Protein AF-A0A376DA96-F1 (afdb_monomer_lite)

pLDDT: mean 76.51, std 20.41, range [34.34, 95.06]

Organism: Escherichia coli (NCBI:txid562)

Structure (mmCIF, N/CA/C/O backbone):
data_AF-A0A376DA96-F1
#
_entry.id   AF-A0A376DA96-F1
#
loop_
_atom_site.group_PDB
_atom_site.id
_atom_site.type_symbol
_atom_site.label_atom_id
_atom_site.label_alt_id
_atom_site.label_comp_id
_atom_site.label_asym_id
_atom_site.label_entity_id
_atom_site.label_seq_id
_atom_site.pdbx_PDB_ins_code
_atom_site.Cartn_x
_atom_site.Cartn_y
_atom_site.Cartn_z
_atom_site.occupancy
_atom_site.B_iso_or_equiv
_atom_site.auth_seq_id
_atom_site.auth_comp_id
_atom_site.auth_asym_id
_atom_site.auth_atom_id
_atom_site.pdbx_PDB_model_num
ATOM 1 N N . MET A 1 1 ? 25.444 -0.740 4.762 1.00 36.09 1 MET A N 1
ATOM 2 C CA . MET A 1 1 ? 24.029 -0.831 4.338 1.00 36.09 1 MET A CA 1
ATOM 3 C C . MET A 1 1 ? 23.276 -1.715 5.330 1.00 36.09 1 MET A C 1
ATOM 5 O O . MET A 1 1 ? 23.537 -2.903 5.364 1.00 36.09 1 MET A O 1
ATOM 9 N N . LYS A 1 2 ? 22.432 -1.151 6.206 1.00 40.66 2 LYS A N 1
ATOM 10 C CA . LYS A 1 2 ? 21.586 -1.912 7.152 1.00 40.66 2 LYS A CA 1
ATOM 11 C C . LYS A 1 2 ? 20.126 -1.532 6.885 1.00 40.66 2 LYS A C 1
ATOM 13 O O . LYS A 1 2 ? 19.615 -0.616 7.522 1.00 40.66 2 LYS A O 1
ATOM 18 N N . GLY A 1 3 ? 19.519 -2.151 5.870 1.00 47.66 3 GLY A N 1
ATOM 19 C CA . GLY A 1 3 ? 18.162 -1.839 5.398 1.00 47.66 3 GLY A CA 1
ATOM 20 C C . GLY A 1 3 ? 17.056 -2.638 6.093 1.00 47.66 3 GLY A C 1
ATOM 21 O O . GLY A 1 3 ? 15.921 -2.175 6.147 1.00 47.66 3 GLY A O 1
ATOM 22 N N . CYS A 1 4 ? 17.362 -3.792 6.696 1.00 45.84 4 CYS A N 1
ATOM 23 C CA . CYS A 1 4 ? 16.375 -4.538 7.476 1.00 45.84 4 CYS A CA 1
ATOM 24 C C . CYS A 1 4 ? 16.301 -4.034 8.909 1.00 45.84 4 CYS A C 1
ATOM 26 O O . CYS A 1 4 ? 16.887 -4.597 9.828 1.00 45.84 4 CYS A O 1
ATOM 28 N N . ARG A 1 5 ? 15.521 -2.983 9.127 1.00 49.03 5 ARG A N 1
ATOM 29 C CA . ARG A 1 5 ? 14.828 -2.832 10.403 1.00 49.03 5 ARG A CA 1
ATOM 30 C C . ARG A 1 5 ? 13.408 -2.399 10.105 1.00 49.03 5 ARG A C 1
ATOM 32 O O . ARG A 1 5 ? 13.077 -1.235 10.287 1.00 49.03 5 ARG A O 1
ATOM 39 N N . CYS A 1 6 ? 12.574 -3.369 9.720 1.00 52.34 6 CYS A N 1
ATOM 40 C CA . CYS A 1 6 ? 11.163 -3.330 10.092 1.00 52.34 6 CYS A CA 1
ATOM 41 C C . CYS A 1 6 ? 11.121 -3.290 11.629 1.00 52.34 6 CYS A C 1
ATOM 43 O O . CYS A 1 6 ? 11.056 -4.329 12.299 1.00 52.34 6 CYS A O 1
ATOM 45 N N . ARG A 1 7 ? 11.329 -2.108 12.220 1.00 54.09 7 ARG A N 1
ATOM 46 C CA . ARG A 1 7 ? 11.404 -1.942 13.668 1.00 54.09 7 ARG A CA 1
ATOM 47 C C . ARG A 1 7 ? 9.955 -2.006 14.110 1.00 54.09 7 ARG A C 1
ATOM 49 O O . ARG A 1 7 ? 9.211 -1.040 13.967 1.00 54.09 7 ARG A O 1
ATOM 56 N N . ARG A 1 8 ? 9.579 -3.179 14.624 1.00 58.53 8 ARG A N 1
ATOM 57 C CA . ARG A 1 8 ? 8.206 -3.604 14.940 1.00 58.53 8 ARG A CA 1
ATOM 58 C C . ARG A 1 8 ? 7.258 -2.535 15.522 1.00 58.53 8 ARG A C 1
ATOM 60 O O . ARG A 1 8 ? 6.082 -2.621 15.191 1.00 58.53 8 ARG A O 1
ATOM 67 N N . PRO A 1 9 ? 7.672 -1.532 16.327 1.00 65.25 9 PRO A N 1
ATOM 68 C CA . PRO A 1 9 ? 6.760 -0.468 16.760 1.00 65.25 9 PRO A CA 1
ATOM 69 C C . PRO A 1 9 ? 6.365 0.518 15.644 1.00 65.25 9 PRO A C 1
ATOM 71 O O . PRO A 1 9 ? 5.204 0.913 15.539 1.00 65.25 9 PRO A O 1
ATOM 74 N N . TYR A 1 10 ? 7.314 0.934 14.802 1.00 79.81 10 TYR A N 1
ATOM 75 C CA . TYR A 1 10 ? 7.119 2.051 13.870 1.00 79.81 10 TYR A CA 1
ATOM 76 C C . TYR A 1 10 ? 6.395 1.634 12.594 1.00 79.81 10 TYR A C 1
ATOM 78 O O . TYR A 1 10 ? 5.588 2.405 12.078 1.00 79.81 10 TYR A O 1
ATOM 86 N N . ASP A 1 11 ? 6.604 0.398 12.152 1.00 84.81 11 ASP A N 1
ATOM 87 C CA . ASP A 1 11 ? 6.051 -0.135 10.900 1.00 84.81 11 ASP A CA 1
ATOM 88 C C . ASP A 1 11 ? 4.721 -0.878 11.091 1.00 84.81 11 ASP A C 1
ATOM 90 O O . ASP A 1 11 ? 4.093 -1.311 10.132 1.00 84.81 11 ASP A O 1
ATOM 94 N N . ARG A 1 12 ? 4.251 -1.007 12.340 1.00 86.69 12 ARG A N 1
ATOM 95 C CA . ARG A 1 12 ? 2.986 -1.683 12.653 1.00 86.69 12 ARG A CA 1
ATOM 96 C C . ARG A 1 12 ? 1.784 -0.963 12.020 1.00 86.69 12 ARG A C 1
ATOM 98 O O . ARG A 1 12 ? 1.686 0.248 12.207 1.00 86.69 12 ARG A O 1
ATOM 105 N N . PRO A 1 13 ? 0.836 -1.653 11.375 1.00 89.25 13 PRO A N 1
ATOM 106 C CA . PRO A 1 13 ? -0.416 -1.033 10.947 1.00 89.25 13 PRO A CA 1
ATOM 107 C C . PRO A 1 13 ? -1.184 -0.410 12.122 1.00 89.25 13 PRO A C 1
ATOM 109 O O . PRO A 1 13 ? -1.157 -0.942 13.234 1.00 89.25 13 PRO A O 1
ATOM 112 N N . ASP A 1 14 ? -1.876 0.700 11.868 1.00 91.19 14 ASP A N 1
ATOM 113 C CA . ASP A 1 14 ? -2.769 1.356 12.831 1.00 91.19 14 ASP A CA 1
ATOM 114 C C . ASP A 1 14 ? -4.233 1.184 12.382 1.00 91.19 14 ASP A C 1
ATOM 116 O O . ASP A 1 14 ? -4.520 1.355 11.193 1.00 91.19 14 ASP A O 1
ATOM 120 N N . PRO A 1 15 ? -5.184 0.862 13.280 1.00 92.31 15 PRO A N 1
ATOM 121 C CA . PRO A 1 15 ? -6.590 0.699 12.914 1.00 92.31 15 PRO A CA 1
ATOM 122 C C . PRO A 1 15 ? -7.211 1.913 12.210 1.00 92.31 15 PRO A C 1
ATOM 124 O O . PRO A 1 15 ? -8.065 1.717 11.343 1.00 92.31 15 PRO A O 1
ATOM 127 N N . ARG A 1 16 ? -6.777 3.137 12.544 1.00 92.88 16 ARG A N 1
ATOM 128 C CA . ARG A 1 16 ? -7.296 4.403 11.997 1.00 92.88 16 ARG A CA 1
ATOM 129 C C . ARG A 1 16 ? -6.606 4.835 10.703 1.00 92.88 16 ARG A C 1
ATOM 131 O O . ARG A 1 16 ? -7.039 5.809 10.093 1.00 92.88 16 ARG A O 1
ATOM 138 N N . ILE A 1 17 ? -5.551 4.140 10.273 1.00 93.94 17 ILE A N 1
ATOM 139 C CA . ILE A 1 17 ? -4.811 4.463 9.049 1.00 93.94 17 ILE A CA 1
ATOM 140 C C . ILE A 1 17 ? -5.066 3.368 8.011 1.00 93.94 17 ILE A C 1
ATOM 142 O O . ILE A 1 17 ? -4.681 2.208 8.174 1.00 93.94 17 ILE A O 1
ATOM 146 N N . LYS A 1 18 ? -5.735 3.743 6.924 1.00 95.06 18 LYS A N 1
ATOM 147 C CA . LYS A 1 18 ? -6.122 2.861 5.820 1.00 95.06 18 LYS A CA 1
ATOM 148 C C . LYS A 1 18 ? -5.469 3.307 4.518 1.00 95.06 18 LYS A C 1
ATOM 150 O O . LYS A 1 18 ? -4.969 4.425 4.415 1.00 95.06 18 LYS A O 1
ATOM 155 N N . GLN A 1 19 ? -5.488 2.442 3.514 1.00 93.81 19 GLN A N 1
ATOM 156 C CA . GLN A 1 19 ? -5.074 2.760 2.152 1.00 93.81 19 GLN A CA 1
ATOM 157 C C . GLN A 1 19 ? -6.065 2.199 1.131 1.00 93.81 19 GLN A C 1
ATOM 159 O O . GLN A 1 19 ? -6.789 1.246 1.425 1.00 93.81 19 GLN A O 1
ATOM 164 N N . LEU A 1 20 ? -6.075 2.773 -0.073 1.00 93.56 20 LEU A N 1
ATOM 165 C CA . LEU A 1 20 ? -6.784 2.190 -1.212 1.00 93.56 20 LEU A CA 1
ATOM 166 C C . LEU A 1 20 ? -5.973 1.048 -1.829 1.00 93.56 20 LEU A C 1
ATOM 168 O O . LEU A 1 20 ? -4.800 1.207 -2.174 1.00 93.56 20 LEU A O 1
ATOM 172 N N . ALA A 1 21 ? -6.612 -0.103 -2.001 1.00 92.50 21 ALA A N 1
ATOM 173 C CA . ALA A 1 21 ? -5.979 -1.278 -2.567 1.00 92.50 21 ALA A CA 1
ATOM 174 C C . ALA A 1 21 ? -5.737 -1.149 -4.084 1.00 92.50 21 ALA A C 1
ATOM 176 O O . ALA A 1 21 ? -6.628 -0.785 -4.850 1.00 92.50 21 ALA A O 1
ATOM 177 N N . ARG A 1 22 ? -4.532 -1.522 -4.539 1.00 90.44 22 ARG A N 1
ATOM 178 C CA . ARG A 1 22 ? -4.201 -1.723 -5.968 1.00 90.44 22 ARG A CA 1
ATOM 179 C C . ARG A 1 22 ? -3.774 -3.145 -6.345 1.00 90.44 22 ARG A C 1
ATOM 181 O O . ARG A 1 22 ? -3.910 -3.525 -7.506 1.00 90.44 22 ARG A O 1
ATOM 188 N N . ARG A 1 23 ? -3.230 -3.911 -5.394 1.00 90.19 23 ARG A N 1
ATOM 189 C CA . ARG A 1 23 ? -2.752 -5.292 -5.586 1.00 90.19 23 ARG A CA 1
ATOM 190 C C . ARG A 1 23 ? -3.890 -6.323 -5.535 1.00 90.19 23 ARG A C 1
ATOM 192 O O . ARG A 1 23 ? -5.030 -5.985 -5.236 1.00 90.19 23 ARG A O 1
ATOM 199 N N . SER A 1 24 ? -3.548 -7.588 -5.811 1.00 88.19 24 SER A N 1
ATOM 200 C CA . SER A 1 24 ? -4.437 -8.762 -5.687 1.00 88.19 24 SER A CA 1
ATOM 201 C C . SER A 1 24 ? -4.895 -9.047 -4.268 1.00 88.19 24 SER A C 1
ATOM 203 O O . SER A 1 24 ? -5.962 -9.612 -4.062 1.00 88.19 24 SER A O 1
ATOM 205 N N . THR A 1 25 ? -3.990 -8.805 -3.330 1.00 91.88 25 THR A N 1
ATOM 206 C CA . THR A 1 25 ? -4.049 -9.262 -1.953 1.00 91.88 25 THR A CA 1
ATOM 207 C C . THR A 1 25 ? -3.519 -8.150 -1.062 1.00 91.88 25 THR A C 1
ATOM 209 O O . THR A 1 25 ? -2.680 -7.351 -1.488 1.00 91.88 25 THR A O 1
ATOM 212 N N . VAL A 1 26 ? -4.020 -8.092 0.170 1.00 91.06 26 VAL A N 1
ATOM 213 C CA . VAL A 1 26 ? -3.646 -7.072 1.163 1.00 91.06 26 VAL A CA 1
ATOM 214 C C . VAL A 1 26 ? -2.164 -7.170 1.519 1.00 91.06 26 VAL A C 1
ATOM 216 O O . VAL A 1 26 ? -1.465 -6.167 1.588 1.00 91.06 26 VAL A O 1
ATOM 219 N N . THR A 1 27 ? -1.676 -8.392 1.703 1.00 90.00 27 THR A N 1
ATOM 220 C CA . THR A 1 27 ? -0.262 -8.719 1.910 1.00 90.00 27 THR A CA 1
ATOM 221 C C . THR A 1 27 ? 0.149 -9.793 0.897 1.00 90.00 27 THR A C 1
ATOM 223 O O . THR A 1 27 ? -0.729 -10.443 0.310 1.00 90.00 27 THR A O 1
ATOM 226 N N . PRO A 1 28 ? 1.450 -10.024 0.654 1.00 88.06 28 PRO A N 1
ATOM 227 C CA . PRO A 1 28 ? 1.891 -11.170 -0.139 1.00 88.06 28 PRO A CA 1
ATOM 228 C C . PRO A 1 28 ? 1.333 -12.475 0.450 1.00 88.06 28 PRO A C 1
ATOM 230 O O . PRO A 1 28 ? 1.512 -12.739 1.636 1.00 88.06 28 PRO A O 1
ATOM 233 N N . GLY A 1 29 ? 0.589 -13.247 -0.350 1.00 86.31 29 GLY A N 1
ATOM 234 C CA . GLY A 1 29 ? -0.069 -14.489 0.092 1.00 86.31 29 GLY A CA 1
ATOM 235 C C . GLY A 1 29 ? -1.257 -14.314 1.052 1.00 86.31 29 GLY A C 1
ATOM 236 O O . GLY A 1 29 ? -1.762 -15.303 1.573 1.00 86.31 29 GLY A O 1
ATOM 237 N N . GLY A 1 30 ? -1.694 -13.078 1.308 1.00 87.94 30 GLY A N 1
ATOM 238 C CA . GLY A 1 30 ? -2.791 -12.775 2.226 1.00 87.94 30 GLY A CA 1
ATOM 239 C C . GLY A 1 30 ? -4.178 -12.779 1.582 1.00 87.94 30 GLY A C 1
ATOM 240 O O . GLY A 1 30 ? -4.397 -13.281 0.481 1.00 87.94 30 GLY A O 1
ATOM 241 N N . VAL A 1 31 ? -5.125 -12.153 2.283 1.00 92.06 31 VAL A N 1
ATOM 242 C CA . VAL A 1 31 ? -6.524 -12.010 1.852 1.00 92.06 31 VAL A CA 1
ATOM 243 C C . VAL A 1 31 ? -6.608 -11.249 0.528 1.00 92.06 31 VAL A C 1
ATOM 245 O O . VAL A 1 31 ? -5.920 -10.242 0.349 1.00 92.06 31 VAL A O 1
ATOM 248 N N . ALA A 1 32 ? -7.463 -11.714 -0.383 1.00 93.12 32 ALA A N 1
ATOM 249 C CA . ALA A 1 32 ? -7.727 -11.038 -1.648 1.00 93.12 32 ALA A CA 1
ATOM 250 C C . ALA A 1 32 ? -8.382 -9.662 -1.432 1.00 93.12 32 ALA A C 1
ATOM 252 O O . ALA A 1 32 ? -9.255 -9.507 -0.582 1.00 93.12 32 ALA A O 1
ATOM 253 N N . CYS A 1 33 ? -7.983 -8.672 -2.226 1.00 91.75 33 CYS A N 1
ATOM 254 C CA . CYS A 1 33 ? -8.591 -7.343 -2.256 1.00 91.75 33 CYS A CA 1
ATOM 255 C C . CYS A 1 33 ? -8.852 -6.906 -3.699 1.00 91.75 33 CYS A C 1
ATOM 257 O O . CYS A 1 33 ? -8.131 -7.294 -4.624 1.00 91.75 33 CYS A O 1
ATOM 259 N N . LYS A 1 34 ? -9.881 -6.083 -3.898 1.00 92.19 34 LYS A N 1
ATOM 260 C CA . LYS A 1 34 ? -10.209 -5.467 -5.184 1.00 92.19 34 LYS A CA 1
ATOM 261 C C . LYS A 1 34 ? -9.617 -4.066 -5.282 1.00 92.19 34 LYS A C 1
ATOM 263 O O . LYS A 1 34 ? -9.203 -3.454 -4.300 1.00 92.19 34 LYS A O 1
ATOM 268 N N . TYR A 1 35 ? -9.554 -3.559 -6.509 1.00 88.69 35 TYR A N 1
ATOM 269 C CA . TYR A 1 35 ? -9.082 -2.204 -6.764 1.00 88.69 35 TYR A CA 1
ATOM 270 C C . TYR A 1 35 ? -9.982 -1.180 -6.053 1.00 88.69 35 TYR A C 1
ATOM 272 O O . TYR A 1 35 ? -11.198 -1.223 -6.223 1.00 88.69 35 TYR A O 1
ATOM 280 N N . ASN A 1 36 ? -9.376 -0.246 -5.318 1.00 89.88 36 ASN A N 1
ATOM 281 C CA . ASN A 1 36 ? -10.016 0.753 -4.452 1.00 89.88 36 ASN A CA 1
ATOM 282 C C . ASN A 1 36 ? -10.727 0.218 -3.196 1.00 89.88 36 ASN A C 1
ATOM 284 O O . ASN A 1 36 ? -11.416 0.994 -2.533 1.00 89.88 36 ASN A O 1
ATOM 288 N N . ASP 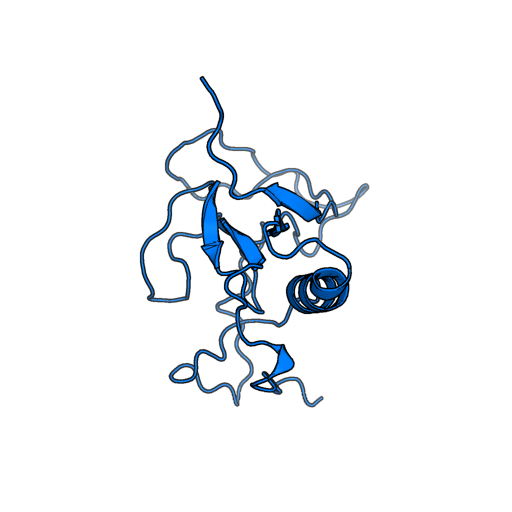A 1 37 ? -10.530 -1.044 -2.810 1.00 92.50 37 ASP A N 1
ATOM 289 C CA . ASP A 1 37 ? -10.979 -1.496 -1.490 1.00 92.50 37 ASP A CA 1
ATOM 290 C C . ASP A 1 37 ? -10.211 -0.763 -0.379 1.00 92.50 37 ASP A C 1
ATOM 292 O O . ASP A 1 37 ? -9.017 -0.473 -0.510 1.00 92.50 37 ASP A O 1
ATOM 296 N N . ILE A 1 38 ? -10.893 -0.481 0.732 1.00 92.94 38 ILE A N 1
ATOM 297 C CA . ILE A 1 38 ? -10.285 0.128 1.917 1.00 92.94 38 ILE A CA 1
ATOM 298 C C . ILE A 1 38 ? -9.614 -0.975 2.734 1.00 92.94 38 ILE A C 1
ATOM 300 O O . ILE A 1 38 ? -10.281 -1.816 3.333 1.00 92.94 38 ILE A O 1
ATOM 304 N N . ILE A 1 39 ? -8.285 -0.950 2.786 1.00 94.19 39 ILE A N 1
ATOM 305 C CA . ILE A 1 39 ? -7.471 -1.962 3.470 1.00 94.19 39 ILE A CA 1
ATOM 306 C C . ILE A 1 39 ? -6.551 -1.308 4.513 1.00 94.19 39 ILE A C 1
ATOM 308 O O . ILE A 1 39 ? -6.334 -0.093 4.471 1.00 94.19 39 ILE A O 1
ATOM 312 N N . PRO A 1 40 ? -5.999 -2.063 5.479 1.00 93.56 40 PRO A N 1
ATOM 313 C CA . PRO A 1 40 ? -5.011 -1.528 6.413 1.00 93.56 40 PRO A CA 1
ATOM 314 C C . PRO A 1 40 ? -3.789 -0.946 5.689 1.00 93.56 40 PRO A C 1
ATOM 316 O O . PRO A 1 40 ? -3.292 -1.531 4.724 1.00 93.56 40 PRO A O 1
ATOM 319 N N . ALA A 1 41 ? -3.297 0.201 6.161 1.00 92.12 41 ALA A N 1
ATOM 320 C CA . ALA A 1 41 ? -2.021 0.738 5.703 1.00 92.12 41 ALA A CA 1
ATOM 321 C C . ALA A 1 41 ? -0.860 0.066 6.447 1.00 92.12 41 ALA A C 1
ATOM 323 O O . ALA A 1 41 ? -0.819 0.050 7.678 1.00 92.12 41 ALA A O 1
ATOM 324 N N . ASP A 1 42 ? 0.087 -0.463 5.687 1.00 90.25 42 ASP A N 1
ATOM 325 C CA . ASP A 1 42 ? 1.312 -1.112 6.141 1.00 90.25 42 ASP A CA 1
ATOM 326 C C . ASP A 1 42 ? 2.552 -0.315 5.697 1.00 90.25 42 ASP A C 1
ATOM 328 O O . ASP A 1 42 ? 2.454 0.771 5.118 1.00 90.25 42 ASP A O 1
ATOM 332 N N . HIS A 1 43 ? 3.745 -0.823 6.014 1.00 89.69 43 HIS A N 1
ATOM 333 C CA . HIS A 1 43 ? 5.005 -0.192 5.616 1.00 89.69 43 HIS A CA 1
ATOM 334 C C . HIS A 1 43 ? 5.266 -0.265 4.105 1.00 89.69 43 HIS A C 1
ATOM 336 O O . HIS A 1 43 ? 6.018 0.566 3.600 1.00 89.69 43 HIS A O 1
ATOM 342 N N . CYS A 1 44 ? 4.644 -1.204 3.384 1.00 91.38 44 CYS A N 1
ATOM 343 C CA . CYS A 1 44 ? 4.789 -1.394 1.940 1.00 91.38 44 CYS A CA 1
ATOM 344 C C . CYS A 1 44 ? 3.442 -1.201 1.219 1.00 91.38 44 CYS A C 1
ATOM 346 O O . CYS A 1 44 ? 2.764 -2.163 0.850 1.00 91.38 44 CYS A O 1
ATOM 348 N N . LEU A 1 45 ? 3.086 0.064 0.988 1.00 92.06 45 LEU A N 1
ATOM 349 C CA . LEU A 1 45 ? 1.796 0.465 0.424 1.00 92.06 45 LEU A CA 1
ATOM 350 C C . LEU A 1 45 ? 1.531 -0.093 -0.981 1.00 92.06 45 LEU A C 1
ATOM 352 O O . LEU A 1 45 ? 2.435 -0.451 -1.734 1.00 92.06 45 LEU A O 1
ATOM 356 N N . HIS A 1 46 ? 0.255 -0.082 -1.361 1.00 93.81 46 HIS A N 1
ATOM 357 C CA . HIS A 1 46 ? -0.253 -0.483 -2.670 1.00 93.81 46 HIS A CA 1
ATOM 358 C C . HIS A 1 46 ? -0.003 0.605 -3.727 1.00 93.81 46 HIS A C 1
ATOM 360 O O . HIS A 1 46 ? -0.935 1.085 -4.368 1.00 93.81 46 HIS A O 1
ATOM 366 N N . ASP A 1 47 ? 1.247 1.025 -3.894 1.00 90.50 47 ASP A N 1
ATOM 367 C CA . ASP A 1 47 ? 1.660 1.974 -4.927 1.00 90.50 47 ASP A CA 1
ATOM 368 C C . ASP A 1 47 ? 1.477 1.393 -6.345 1.00 90.50 47 ASP A C 1
ATOM 370 O O . ASP A 1 47 ? 1.165 0.216 -6.540 1.00 90.50 47 ASP A O 1
ATOM 374 N N . VAL A 1 48 ? 1.621 2.237 -7.374 1.00 89.12 48 VAL A N 1
ATOM 375 C CA . VAL A 1 48 ? 1.531 1.793 -8.778 1.00 89.12 48 VAL A CA 1
ATOM 376 C C . VAL A 1 48 ? 2.622 0.768 -9.094 1.00 89.12 48 VAL A C 1
ATOM 378 O O . VAL A 1 48 ? 2.405 -0.150 -9.887 1.00 89.12 48 VAL A O 1
ATOM 381 N N . GLN A 1 49 ? 3.799 0.927 -8.491 1.00 88.62 49 GLN A N 1
ATOM 382 C CA . GLN A 1 49 ? 4.846 -0.083 -8.508 1.00 88.62 49 GLN A CA 1
ATOM 383 C C . GLN A 1 49 ? 4.740 -0.969 -7.266 1.00 88.62 49 GLN A C 1
ATOM 385 O O . GLN A 1 49 ? 4.846 -0.487 -6.142 1.00 88.62 49 GLN A O 1
ATOM 390 N N . ASP A 1 50 ? 4.570 -2.273 -7.481 1.00 90.06 50 ASP A N 1
ATOM 391 C CA . ASP A 1 50 ? 4.534 -3.248 -6.395 1.00 90.06 50 ASP A CA 1
ATOM 392 C C . ASP A 1 50 ? 5.955 -3.575 -5.921 1.00 90.06 50 ASP A C 1
ATOM 394 O O . ASP A 1 50 ? 6.725 -4.234 -6.622 1.00 90.06 50 ASP A O 1
ATOM 398 N N . MET A 1 51 ? 6.291 -3.102 -4.722 1.00 89.00 51 MET A N 1
ATOM 399 C CA . MET A 1 51 ? 7.597 -3.305 -4.086 1.00 89.00 51 MET A CA 1
ATOM 400 C C . MET A 1 51 ? 7.583 -4.433 -3.048 1.00 89.00 51 MET A C 1
ATOM 402 O O . MET A 1 51 ? 8.552 -4.607 -2.312 1.00 89.00 51 MET A O 1
ATOM 406 N N . SER A 1 52 ? 6.498 -5.204 -2.957 1.00 87.75 52 SER A N 1
ATOM 407 C CA . SER A 1 52 ? 6.299 -6.153 -1.858 1.00 87.75 52 SER A CA 1
ATOM 408 C C . SER A 1 52 ? 7.073 -7.455 -1.960 1.00 87.75 52 SER A C 1
ATOM 410 O O . SER A 1 52 ? 7.307 -8.100 -0.944 1.00 87.75 52 SER A O 1
ATOM 412 N N . ASN A 1 53 ? 7.521 -7.805 -3.163 1.00 88.25 53 ASN A N 1
ATOM 413 C CA . ASN A 1 53 ? 8.378 -8.966 -3.396 1.00 88.25 53 ASN A CA 1
ATOM 414 C C . ASN A 1 53 ? 9.875 -8.615 -3.344 1.00 88.25 53 ASN A C 1
ATOM 416 O O . ASN A 1 53 ? 10.720 -9.488 -3.526 1.00 88.25 53 ASN A O 1
ATOM 420 N N . LEU A 1 54 ? 10.217 -7.345 -3.104 1.00 88.00 54 LEU A N 1
ATOM 421 C CA . LEU A 1 54 ? 11.598 -6.879 -2.997 1.00 88.00 54 LEU A CA 1
ATOM 422 C C . LEU A 1 54 ? 12.021 -6.886 -1.532 1.00 88.00 54 LEU A C 1
ATOM 424 O O . LEU A 1 54 ? 11.986 -5.867 -0.842 1.00 88.00 54 LEU A O 1
ATOM 428 N N . ASN A 1 55 ? 12.366 -8.081 -1.066 1.00 87.00 55 ASN A N 1
ATOM 429 C CA . ASN A 1 55 ? 12.697 -8.350 0.326 1.00 87.00 55 ASN A CA 1
ATOM 430 C C . ASN A 1 55 ? 14.186 -8.116 0.597 1.00 87.00 55 ASN A C 1
ATOM 432 O O . ASN A 1 55 ? 15.043 -8.372 -0.249 1.00 87.00 55 ASN A O 1
ATOM 436 N N . HIS A 1 56 ? 14.505 -7.678 1.811 1.00 84.25 56 HIS A N 1
ATOM 437 C CA . HIS A 1 56 ? 15.886 -7.673 2.284 1.00 84.25 56 HIS A CA 1
ATOM 438 C C . HIS A 1 56 ? 16.368 -9.122 2.525 1.00 84.25 56 HIS A C 1
ATOM 440 O O . HIS A 1 56 ? 15.569 -9.938 2.984 1.00 84.25 56 HIS A O 1
ATOM 446 N N . PRO A 1 57 ? 17.657 -9.451 2.303 1.00 86.69 57 PRO A N 1
ATOM 447 C CA . PRO A 1 57 ? 18.180 -10.814 2.486 1.00 86.69 57 PRO A CA 1
ATOM 448 C C . PRO A 1 57 ? 17.915 -11.426 3.871 1.00 86.69 57 PRO A C 1
ATOM 450 O O . PRO A 1 57 ? 17.663 -12.614 4.002 1.00 86.69 57 PRO A O 1
ATOM 453 N N . GLU A 1 58 ? 17.950 -10.592 4.909 1.00 85.44 58 GLU A N 1
ATOM 454 C CA . GLU A 1 58 ? 17.708 -10.975 6.312 1.00 85.44 58 GLU A CA 1
ATOM 455 C C . GLU A 1 58 ? 16.243 -10.800 6.767 1.00 85.44 58 GLU A C 1
ATOM 457 O O . GLU A 1 58 ? 15.968 -10.706 7.963 1.00 85.44 58 GLU A O 1
ATOM 462 N N . ALA A 1 59 ? 15.296 -10.641 5.842 1.00 82.50 59 ALA A N 1
ATOM 463 C CA . ALA A 1 59 ? 13.901 -10.412 6.196 1.00 82.50 59 ALA A CA 1
ATOM 464 C C . ALA A 1 59 ? 13.189 -11.705 6.620 1.00 82.50 59 ALA A C 1
ATOM 466 O O . ALA A 1 59 ? 13.230 -12.715 5.920 1.00 82.50 59 ALA A O 1
ATOM 467 N N . ASP A 1 60 ? 12.470 -11.655 7.742 1.00 85.69 60 ASP A N 1
ATOM 468 C CA . ASP A 1 60 ? 11.626 -12.759 8.199 1.00 85.69 60 ASP A CA 1
ATOM 469 C C . ASP A 1 60 ? 10.182 -12.574 7.705 1.00 85.69 60 ASP A C 1
ATOM 471 O O . ASP A 1 60 ? 9.378 -11.832 8.288 1.00 85.69 60 ASP A O 1
ATOM 475 N N . LEU A 1 61 ? 9.845 -13.268 6.616 1.00 83.62 61 LEU A N 1
ATOM 476 C CA . LEU A 1 61 ? 8.527 -13.193 5.978 1.00 83.62 61 LEU A CA 1
ATOM 477 C C . LEU A 1 61 ? 7.399 -13.702 6.883 1.00 83.62 61 LEU A C 1
ATOM 479 O O . LEU A 1 61 ? 6.300 -13.147 6.848 1.00 83.62 61 LEU A O 1
ATOM 483 N N . ASN A 1 62 ? 7.674 -14.667 7.768 1.00 83.00 62 ASN A N 1
ATOM 484 C CA . ASN A 1 62 ? 6.683 -15.179 8.725 1.00 83.00 62 ASN A CA 1
ATOM 485 C C . ASN A 1 62 ? 6.261 -14.105 9.736 1.00 83.00 62 ASN A C 1
ATOM 487 O O . ASN A 1 62 ? 5.194 -14.171 10.341 1.00 83.00 62 ASN A O 1
ATOM 491 N N . LYS A 1 63 ? 7.105 -13.085 9.918 1.00 81.75 63 LYS A N 1
ATOM 492 C CA . LYS A 1 63 ? 6.856 -11.932 10.787 1.00 81.75 63 LYS A CA 1
ATOM 493 C C . LYS A 1 63 ? 6.262 -10.736 10.039 1.00 81.75 63 LYS A C 1
ATOM 495 O O . LYS A 1 63 ? 6.174 -9.661 10.634 1.00 81.75 63 LYS A O 1
ATOM 500 N N . GLY A 1 64 ? 5.887 -10.900 8.769 1.00 81.50 64 GLY A N 1
ATOM 501 C CA . GLY A 1 64 ? 5.345 -9.829 7.933 1.00 81.50 64 GLY A CA 1
ATOM 502 C C . GLY A 1 64 ? 6.391 -8.817 7.460 1.00 81.50 64 GLY A C 1
ATOM 503 O O . GLY A 1 64 ? 6.029 -7.708 7.081 1.00 81.50 64 GLY A O 1
ATOM 504 N N . GLN A 1 65 ? 7.683 -9.162 7.486 1.00 86.31 65 GLN A N 1
ATOM 505 C CA . GLN A 1 65 ? 8.762 -8.292 7.006 1.00 86.31 65 GLN A CA 1
ATOM 506 C C . GLN A 1 65 ? 8.942 -8.445 5.491 1.00 86.31 65 GLN A C 1
ATOM 508 O O . GLN A 1 65 ? 9.966 -8.930 5.033 1.00 86.31 65 GLN A O 1
ATOM 513 N N . TYR A 1 66 ? 7.934 -8.089 4.701 1.00 89.19 66 TYR A N 1
ATOM 514 C CA . TYR A 1 66 ? 8.033 -8.148 3.241 1.00 89.19 66 TYR A CA 1
ATOM 515 C C . TYR A 1 66 ? 8.285 -6.770 2.634 1.00 89.19 66 TYR A C 1
ATOM 517 O O . TYR A 1 66 ? 7.885 -5.747 3.188 1.00 89.19 66 TYR A O 1
ATOM 525 N N . GLY A 1 67 ? 8.882 -6.759 1.452 1.00 89.19 67 GLY A N 1
ATOM 526 C CA . GLY A 1 67 ? 9.028 -5.585 0.614 1.00 89.19 67 GLY A CA 1
ATOM 527 C C . GLY A 1 67 ? 9.925 -4.484 1.167 1.00 89.19 67 GLY A C 1
ATOM 528 O O . GLY A 1 67 ? 10.684 -4.643 2.126 1.00 89.19 67 GLY A O 1
ATOM 529 N N . CYS A 1 68 ? 9.810 -3.330 0.517 1.00 88.00 68 CYS A N 1
ATOM 530 C CA . CYS A 1 68 ? 10.479 -2.097 0.909 1.00 88.00 68 CYS A CA 1
ATOM 531 C C . CYS A 1 68 ? 9.630 -1.278 1.896 1.00 88.00 68 CYS A C 1
ATOM 533 O O . CYS A 1 68 ? 8.413 -1.428 1.974 1.00 88.00 68 CYS A O 1
ATOM 535 N N . VAL A 1 69 ? 10.273 -0.368 2.630 1.00 88.25 69 VAL A N 1
ATOM 536 C CA . VAL A 1 69 ? 9.605 0.506 3.608 1.00 88.25 69 VAL A CA 1
ATOM 537 C C . VAL A 1 69 ? 9.367 1.891 3.006 1.00 88.25 69 VAL A C 1
ATOM 539 O O . VAL A 1 69 ? 10.307 2.580 2.611 1.00 88.25 69 VAL A O 1
ATOM 542 N N . GLY A 1 70 ? 8.106 2.318 2.965 1.00 87.31 70 GLY A N 1
ATOM 543 C CA . GLY A 1 70 ? 7.677 3.649 2.550 1.00 87.31 70 GLY A CA 1
ATOM 544 C C . GLY A 1 70 ? 7.347 4.559 3.737 1.00 87.31 70 GLY A C 1
ATOM 545 O O . GLY A 1 70 ? 6.826 4.130 4.761 1.00 87.31 70 GLY A O 1
ATOM 546 N N . HIS A 1 71 ? 7.581 5.862 3.580 1.00 88.81 71 HIS A N 1
ATOM 547 C CA . HIS A 1 71 ? 7.406 6.842 4.661 1.00 88.81 71 HIS A CA 1
ATOM 548 C C . HIS A 1 71 ? 5.954 7.280 4.932 1.00 88.81 71 HIS A C 1
ATOM 550 O O . HIS A 1 71 ? 5.709 8.002 5.898 1.00 88.81 71 HIS A O 1
ATOM 556 N N . ALA A 1 72 ? 4.974 6.908 4.094 1.00 90.12 72 ALA A N 1
ATOM 557 C CA . ALA A 1 72 ? 3.611 7.439 4.244 1.00 90.12 72 ALA A CA 1
ATOM 558 C C . ALA A 1 72 ? 2.958 7.005 5.556 1.00 90.12 72 ALA A C 1
ATOM 560 O O . ALA A 1 72 ? 2.297 7.816 6.198 1.00 90.12 72 ALA A O 1
ATOM 561 N N . LEU A 1 73 ? 3.165 5.746 5.956 1.00 91.06 73 LEU A N 1
ATOM 562 C CA . LEU A 1 73 ? 2.633 5.225 7.210 1.00 91.06 73 LEU A CA 1
ATOM 563 C C . LEU A 1 73 ? 3.190 6.018 8.398 1.00 91.06 73 LEU A C 1
ATOM 565 O O . LEU A 1 73 ? 2.444 6.388 9.300 1.00 91.06 73 LEU A O 1
ATOM 569 N N . HIS A 1 74 ? 4.486 6.340 8.381 1.00 90.50 74 HIS A N 1
ATOM 570 C CA . HIS A 1 74 ? 5.111 7.123 9.449 1.00 90.50 74 HIS A CA 1
ATOM 571 C C . HIS A 1 74 ? 4.603 8.562 9.485 1.00 90.50 74 HIS A C 1
ATOM 573 O O . HIS A 1 74 ? 4.391 9.099 10.570 1.00 90.50 74 HIS A O 1
ATOM 579 N N . VAL A 1 75 ? 4.381 9.182 8.322 1.00 91.56 75 VAL A N 1
ATOM 580 C CA . VAL A 1 75 ? 3.772 10.518 8.235 1.00 91.56 75 VAL A CA 1
ATOM 581 C C . VAL A 1 75 ? 2.344 10.488 8.780 1.00 91.56 75 VAL A C 1
ATOM 583 O O . VAL A 1 75 ? 2.007 11.303 9.633 1.00 91.56 75 VAL A O 1
ATOM 586 N N . ALA A 1 76 ? 1.529 9.513 8.373 1.00 91.56 76 ALA A N 1
ATOM 587 C CA . ALA A 1 76 ? 0.157 9.369 8.849 1.00 91.56 76 ALA A CA 1
ATOM 588 C C . ALA A 1 76 ? 0.092 9.150 10.369 1.00 91.56 76 ALA A C 1
ATOM 590 O O . ALA A 1 76 ? -0.677 9.813 11.058 1.00 91.56 76 ALA A O 1
ATOM 591 N N . LYS A 1 77 ? 0.967 8.305 10.926 1.00 91.31 77 LYS A N 1
ATOM 592 C CA . LYS A 1 77 ? 1.071 8.110 12.381 1.00 91.31 77 LYS A CA 1
ATOM 593 C C . LYS A 1 77 ? 1.441 9.382 13.135 1.00 91.31 77 LYS A C 1
ATOM 595 O O . LYS A 1 77 ? 0.935 9.599 14.227 1.00 91.31 77 LYS A O 1
ATOM 600 N N . LYS A 1 78 ? 2.318 10.216 12.568 1.00 92.19 78 LYS A N 1
ATOM 601 C CA . LYS A 1 78 ? 2.686 11.511 13.161 1.00 92.19 78 LYS A CA 1
ATOM 602 C C . LYS A 1 78 ? 1.558 12.538 13.084 1.00 92.19 78 LYS A C 1
ATOM 604 O O . LYS A 1 78 ? 1.493 13.404 13.944 1.00 92.19 78 LYS A O 1
ATOM 609 N N . LEU A 1 79 ? 0.689 12.444 12.078 1.00 91.94 79 LEU A N 1
ATOM 610 C CA . LEU A 1 79 ? -0.474 13.320 11.921 1.00 91.94 79 LEU A CA 1
ATOM 611 C C . LEU A 1 79 ? -1.657 12.902 12.805 1.00 91.94 79 LEU A C 1
ATOM 613 O O . LEU A 1 79 ? -2.444 13.752 13.208 1.00 91.94 79 LEU A O 1
ATOM 617 N N . LEU A 1 80 ? -1.767 11.614 13.141 1.00 90.38 80 LEU A N 1
ATOM 618 C CA . LEU A 1 80 ? -2.899 11.051 13.882 1.00 90.38 80 LEU A CA 1
ATOM 619 C C . LEU A 1 80 ? -3.227 11.755 15.221 1.00 90.38 80 LEU A C 1
ATOM 621 O O . LEU A 1 80 ? -4.415 11.928 15.494 1.00 90.38 80 LEU A O 1
ATOM 625 N N . PRO A 1 81 ? -2.250 12.203 16.043 1.00 91.88 81 PRO A N 1
ATOM 626 C CA . PRO A 1 81 ? -2.525 12.937 17.284 1.00 91.88 81 PRO A CA 1
ATOM 627 C C . PRO A 1 81 ? -3.173 14.311 17.077 1.00 91.88 81 PRO A C 1
ATOM 629 O O . PRO A 1 81 ? -3.777 14.838 18.004 1.00 91.88 81 PRO A O 1
ATOM 632 N N . PHE A 1 82 ? -3.057 14.892 15.880 1.00 92.75 82 PHE A N 1
ATOM 633 C CA . PHE A 1 82 ? -3.633 16.199 15.546 1.00 92.75 82 PHE A CA 1
ATOM 634 C C . PHE A 1 82 ? -5.056 16.096 14.978 1.00 92.75 82 PHE A C 1
ATOM 636 O O . PHE A 1 82 ? -5.660 17.110 14.638 1.00 92.75 82 PHE A O 1
ATOM 643 N N . MET A 1 83 ? -5.592 14.881 14.848 1.00 89.50 83 MET A N 1
ATOM 644 C CA . MET A 1 83 ? -6.918 14.619 14.300 1.00 89.50 83 MET A CA 1
ATOM 645 C C . MET A 1 83 ? -7.902 14.182 15.388 1.00 89.50 83 MET A C 1
ATOM 647 O O . MET A 1 83 ? -7.509 13.478 16.323 1.00 89.50 83 MET A O 1
ATOM 651 N N . PRO A 1 84 ? -9.199 14.506 15.245 1.00 91.50 84 PRO A N 1
ATOM 652 C CA . PRO A 1 84 ? -10.208 14.082 16.207 1.00 91.50 84 PRO A CA 1
ATOM 653 C C . PRO A 1 84 ? -10.306 12.551 16.247 1.00 91.50 84 PRO A C 1
ATOM 655 O O . PRO A 1 84 ? -10.049 11.870 15.250 1.00 91.50 84 PRO A O 1
ATOM 658 N N . ALA A 1 85 ? -10.659 11.992 17.408 1.00 89.25 85 ALA A N 1
ATOM 659 C CA . ALA A 1 85 ? -10.614 10.547 17.657 1.00 89.25 85 ALA A CA 1
ATOM 660 C C . ALA A 1 85 ? -11.518 9.719 16.718 1.00 89.25 85 ALA A C 1
ATOM 662 O O . ALA A 1 85 ? -11.214 8.557 16.454 1.00 89.25 85 ALA A O 1
ATOM 663 N N . ASN A 1 86 ? -12.584 10.323 16.183 1.00 89.56 86 ASN A N 1
ATOM 664 C CA . ASN A 1 86 ? -13.531 9.718 15.239 1.00 89.56 86 ASN A CA 1
ATOM 665 C C . ASN A 1 86 ? -13.081 9.774 13.764 1.00 89.56 86 ASN A C 1
ATOM 667 O O . ASN A 1 86 ? -13.748 9.201 12.903 1.00 89.56 86 ASN A O 1
ATOM 671 N N . ALA A 1 87 ? -11.967 10.443 13.458 1.00 89.38 87 ALA A N 1
ATOM 672 C CA . ALA A 1 87 ? -11.426 10.514 12.106 1.00 89.38 87 ALA A CA 1
ATOM 673 C C . ALA A 1 87 ? -10.253 9.545 11.910 1.00 89.38 87 ALA A C 1
ATOM 675 O O . ALA A 1 87 ? -9.450 9.297 12.816 1.00 89.38 87 ALA A O 1
ATOM 676 N N . GLY A 1 88 ? -10.135 9.020 10.696 1.00 91.81 88 GLY A N 1
ATOM 677 C CA . GLY A 1 88 ? -9.015 8.215 10.228 1.00 91.81 88 GLY A CA 1
ATOM 678 C C . GLY A 1 88 ? -8.313 8.853 9.033 1.00 91.81 88 GLY A C 1
ATOM 679 O O . GLY A 1 88 ? -8.804 9.803 8.418 1.00 91.81 88 GLY A O 1
ATOM 680 N N . ILE A 1 89 ? -7.146 8.315 8.698 1.00 93.50 89 ILE A N 1
ATOM 681 C CA . ILE A 1 89 ? -6.356 8.742 7.546 1.00 93.50 89 ILE A CA 1
ATOM 682 C C . ILE A 1 89 ? -6.496 7.694 6.448 1.00 93.50 89 ILE A C 1
ATOM 684 O O . ILE A 1 89 ? -6.169 6.528 6.665 1.00 93.50 89 ILE A O 1
ATOM 688 N N . LEU A 1 90 ? -6.936 8.114 5.264 1.00 94.12 90 LEU A N 1
ATOM 689 C CA . LEU A 1 90 ? -6.962 7.294 4.062 1.00 94.12 90 LEU A CA 1
ATOM 690 C C . LEU A 1 90 ? -5.828 7.716 3.126 1.00 94.12 90 LEU A C 1
ATOM 692 O O . LEU A 1 90 ? -5.826 8.805 2.549 1.00 94.12 90 LEU A O 1
ATOM 696 N N . LEU A 1 91 ? -4.854 6.828 2.967 1.00 92.69 91 LEU A N 1
ATOM 697 C CA . LEU A 1 91 ? -3.741 6.995 2.048 1.00 92.69 91 LEU A CA 1
ATOM 698 C C . LEU A 1 91 ? -4.152 6.561 0.640 1.00 92.69 91 LEU A C 1
ATOM 700 O O . LEU A 1 91 ? -4.687 5.469 0.437 1.00 92.69 91 LEU A O 1
ATOM 704 N N . VAL A 1 92 ? -3.847 7.399 -0.348 1.00 93.44 92 VAL A N 1
ATOM 705 C CA . VAL A 1 92 ? -4.019 7.072 -1.766 1.00 93.44 92 VAL A CA 1
ATOM 706 C C . VAL A 1 92 ? -2.636 6.830 -2.380 1.00 93.44 92 VAL A C 1
ATOM 708 O O . VAL A 1 92 ? -1.989 7.780 -2.829 1.00 93.44 92 VAL A O 1
ATOM 711 N N . PRO A 1 93 ? -2.131 5.583 -2.351 1.00 90.38 93 PRO A N 1
ATOM 712 C CA . PRO A 1 93 ? -0.831 5.258 -2.916 1.00 90.38 93 PRO A CA 1
ATOM 713 C C . PRO A 1 93 ? -0.904 5.286 -4.449 1.00 90.38 93 PRO A C 1
ATOM 715 O O . PRO A 1 93 ? -1.757 4.651 -5.071 1.00 90.38 93 PRO A O 1
ATOM 718 N N . CYS A 1 94 ? -0.030 6.076 -5.064 1.00 89.62 94 CYS A N 1
ATOM 719 C CA . CYS A 1 94 ? 0.037 6.313 -6.512 1.00 89.62 94 CYS A CA 1
ATOM 720 C C . CYS A 1 94 ? 1.488 6.363 -7.017 1.00 89.62 94 CYS A C 1
ATOM 722 O O . CYS A 1 94 ? 1.728 6.702 -8.174 1.00 89.62 94 CYS A O 1
ATOM 724 N N . GLY A 1 95 ? 2.458 6.061 -6.150 1.00 86.00 95 GLY A N 1
ATOM 725 C CA . GLY A 1 95 ? 3.875 6.165 -6.448 1.00 86.00 95 GLY A CA 1
ATOM 726 C C . GLY A 1 95 ? 4.308 5.163 -7.510 1.00 86.00 95 GLY A C 1
ATOM 727 O O . GLY A 1 95 ? 3.905 4.001 -7.506 1.00 86.00 95 GLY A O 1
ATOM 728 N N . ARG A 1 96 ? 5.162 5.610 -8.424 1.00 87.50 96 ARG A N 1
ATOM 729 C CA . ARG A 1 96 ? 5.874 4.751 -9.366 1.00 87.50 96 ARG A CA 1
ATOM 730 C C . ARG A 1 96 ? 7.328 5.197 -9.372 1.00 87.50 96 A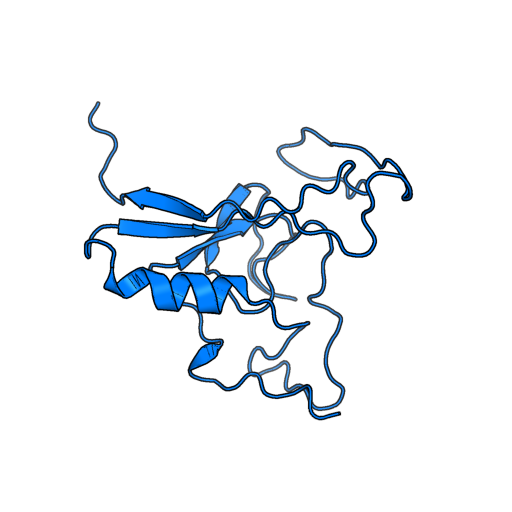RG A C 1
ATOM 732 O O . ARG A 1 96 ? 7.595 6.371 -9.602 1.00 87.50 96 ARG A O 1
ATOM 739 N N . GLY A 1 97 ? 8.248 4.288 -9.068 1.00 84.38 97 GLY A N 1
ATOM 740 C CA . GLY A 1 97 ? 9.671 4.547 -9.246 1.00 84.38 97 GLY A CA 1
ATOM 741 C C . GLY A 1 97 ? 9.992 4.726 -10.726 1.00 84.38 97 GLY A C 1
ATOM 742 O O . GLY A 1 97 ? 9.289 4.189 -11.584 1.00 84.38 97 GLY A O 1
ATOM 743 N N . ASP A 1 98 ? 11.040 5.500 -11.005 1.00 85.19 98 ASP A N 1
ATOM 744 C CA . ASP A 1 98 ? 11.497 5.788 -12.370 1.00 85.19 98 ASP A CA 1
ATOM 745 C C . ASP A 1 98 ? 10.432 6.472 -13.259 1.00 85.19 98 ASP A C 1
ATOM 747 O O . ASP A 1 98 ? 10.364 6.282 -14.471 1.00 85.19 98 ASP A O 1
ATOM 751 N N . SER A 1 99 ? 9.543 7.266 -12.648 1.00 82.38 99 SER A N 1
ATOM 752 C CA . SER A 1 99 ? 8.654 8.173 -13.377 1.00 82.38 99 SER A CA 1
ATOM 753 C C . SER A 1 99 ? 9.284 9.561 -13.486 1.00 82.38 99 SER A C 1
ATOM 755 O O . SER A 1 99 ? 9.625 10.148 -12.457 1.00 82.38 99 SER A O 1
ATOM 757 N N . GLY A 1 100 ? 9.373 10.112 -14.696 1.00 81.12 100 GLY A N 1
ATOM 758 C CA . GLY A 1 100 ? 9.830 11.477 -14.954 1.00 81.12 100 GLY A CA 1
ATOM 759 C C . GLY A 1 100 ? 8.834 12.271 -15.800 1.00 81.12 100 GLY A C 1
ATOM 760 O O . GLY A 1 100 ? 7.956 11.706 -16.448 1.00 81.12 100 GLY A O 1
ATOM 761 N N . PHE A 1 101 ? 8.964 13.601 -15.788 1.00 85.00 101 PHE A N 1
ATOM 762 C CA . PHE A 1 101 ? 8.147 14.481 -16.637 1.00 85.00 101 PHE A CA 1
ATOM 763 C C . PHE A 1 101 ? 8.617 14.487 -18.096 1.00 85.00 101 PHE A C 1
ATOM 765 O O . PHE A 1 101 ? 7.799 14.567 -19.004 1.00 85.00 101 PHE A O 1
ATOM 772 N N . THR A 1 102 ? 9.930 14.406 -18.314 1.00 89.19 102 THR A N 1
ATOM 773 C CA . THR A 1 102 ? 10.569 14.461 -19.639 1.00 89.19 102 THR A CA 1
ATOM 774 C C . THR A 1 102 ? 11.071 13.099 -20.121 1.00 89.19 102 THR A C 1
ATOM 776 O O . THR A 1 102 ? 11.577 12.992 -21.234 1.00 89.19 102 THR A O 1
ATOM 779 N N . ALA A 1 103 ? 10.951 12.060 -19.291 1.00 83.06 103 ALA A N 1
ATOM 780 C CA . ALA A 1 103 ? 11.430 10.714 -19.574 1.00 83.06 103 ALA A CA 1
ATOM 781 C C . ALA A 1 103 ? 10.561 9.663 -18.865 1.00 83.06 103 ALA A C 1
ATOM 783 O O . ALA A 1 103 ? 10.078 9.890 -17.754 1.00 83.06 103 ALA A O 1
ATOM 784 N N . GLY A 1 104 ? 10.399 8.504 -19.506 1.00 80.75 104 GLY A N 1
ATOM 785 C CA . GLY A 1 104 ? 9.618 7.374 -19.000 1.00 80.75 104 GLY A CA 1
ATOM 786 C C . GLY A 1 104 ? 8.586 6.876 -20.013 1.00 80.75 104 GLY A C 1
ATOM 787 O O . GLY A 1 104 ? 8.103 7.626 -20.858 1.00 80.75 104 GLY A O 1
ATOM 788 N N . ALA A 1 105 ? 8.250 5.588 -19.943 1.00 81.75 105 ALA A N 1
ATOM 789 C CA . ALA A 1 105 ? 7.214 5.012 -20.797 1.00 81.75 105 ALA A CA 1
ATOM 790 C C . ALA A 1 105 ? 5.828 5.507 -20.365 1.00 81.75 105 ALA A C 1
ATOM 792 O O . ALA A 1 105 ? 5.526 5.475 -19.170 1.00 81.75 105 ALA A O 1
ATOM 793 N N . GLU A 1 106 ? 4.984 5.886 -21.334 1.00 78.50 106 GLU A N 1
ATOM 794 C CA . GLU A 1 106 ? 3.649 6.414 -21.049 1.00 78.50 106 GLU A CA 1
ATOM 795 C C . GLU A 1 106 ? 2.858 5.422 -20.206 1.00 78.50 106 GLU A C 1
ATOM 797 O O . GLU A 1 106 ? 2.533 5.787 -19.093 1.00 78.50 106 GLU A O 1
ATOM 802 N N . GLY A 1 107 ? 2.650 4.174 -20.648 1.00 80.31 107 GLY A N 1
ATOM 803 C CA . GLY A 1 107 ? 1.827 3.158 -19.963 1.00 80.31 107 GLY A CA 1
ATOM 804 C C . GLY A 1 107 ? 0.361 3.163 -20.437 1.00 80.31 107 GLY A C 1
ATOM 805 O O . GLY A 1 107 ? 0.052 3.738 -21.473 1.00 80.31 107 GLY A O 1
ATOM 806 N N . ARG A 1 108 ? -0.570 2.549 -19.689 1.00 77.94 108 ARG A N 1
ATOM 807 C CA . ARG A 1 108 ? -2.024 2.603 -19.949 1.00 77.94 108 ARG A CA 1
ATOM 808 C C . ARG A 1 108 ? -2.862 2.595 -18.670 1.00 77.94 108 ARG A C 1
ATOM 810 O O . ARG A 1 108 ? -2.655 1.766 -17.788 1.00 77.94 108 ARG A O 1
ATOM 817 N N . LEU A 1 109 ? -3.878 3.454 -18.608 1.00 77.38 109 LEU A N 1
ATOM 818 C CA . LEU A 1 109 ? -4.882 3.479 -17.549 1.00 77.38 109 LEU A CA 1
ATOM 819 C C . LEU A 1 109 ? -6.012 2.524 -17.913 1.00 77.38 109 LEU A C 1
ATOM 821 O O . LEU A 1 109 ? -6.673 2.668 -18.938 1.00 77.38 109 LEU A O 1
ATOM 825 N N . THR A 1 110 ? -6.262 1.550 -17.049 1.00 75.56 110 THR A N 1
ATOM 826 C CA . THR A 1 110 ? -7.392 0.637 -17.204 1.00 75.56 110 THR A CA 1
ATOM 827 C C . THR A 1 110 ? -8.497 1.030 -16.239 1.00 75.56 110 THR A C 1
ATOM 829 O O . THR A 1 110 ? -8.377 0.817 -15.033 1.00 75.56 110 THR A O 1
ATOM 832 N N . LYS A 1 111 ? -9.607 1.555 -16.768 1.00 57.34 111 LYS A N 1
ATOM 833 C CA . LYS A 1 111 ? -10.878 1.581 -16.037 1.00 57.34 111 LYS A CA 1
ATOM 834 C C . LYS A 1 111 ? -11.392 0.148 -15.971 1.00 57.34 111 LYS A C 1
ATOM 836 O O . LYS A 1 111 ? -12.002 -0.341 -16.914 1.00 57.34 111 LYS A O 1
ATOM 841 N N . ARG A 1 112 ? -11.101 -0.561 -14.889 1.00 55.12 112 ARG A N 1
ATOM 842 C CA . ARG A 1 112 ? -11.674 -1.885 -14.660 1.00 55.12 112 ARG A CA 1
ATOM 843 C C . ARG A 1 112 ? -11.927 -2.046 -13.169 1.00 55.12 112 ARG A C 1
ATOM 845 O O . ARG A 1 112 ? -11.033 -1.797 -12.368 1.00 55.12 112 ARG A O 1
ATOM 852 N N . ARG A 1 113 ? -13.149 -2.459 -12.814 1.00 47.59 113 ARG A N 1
ATOM 853 C CA . ARG A 1 113 ? -13.467 -2.943 -11.460 1.00 47.59 113 ARG A CA 1
ATOM 854 C C . ARG A 1 113 ? -12.737 -4.258 -11.134 1.00 47.59 113 ARG A C 1
ATOM 856 O O . ARG A 1 113 ? -12.643 -4.592 -9.968 1.00 47.59 113 ARG A O 1
ATOM 863 N N . GLU A 1 114 ? -12.149 -4.938 -12.124 1.00 45.41 114 GLU A N 1
ATOM 864 C CA . GLU A 1 114 ? -11.309 -6.141 -11.987 1.00 45.41 114 GLU A CA 1
ATOM 865 C C . GLU A 1 114 ? -10.310 -6.221 -13.159 1.00 45.41 114 GLU A C 1
ATOM 867 O O . GLU A 1 114 ? -10.696 -5.924 -14.276 1.00 45.41 114 GLU A O 1
ATOM 872 N N . ARG A 1 115 ? -9.050 -6.603 -12.903 1.00 36.62 115 ARG A N 1
ATOM 873 C CA . ARG A 1 115 ? -7.826 -6.670 -13.760 1.00 36.62 115 ARG A CA 1
ATOM 874 C C . ARG A 1 115 ? -7.957 -6.885 -15.296 1.00 36.62 115 ARG A C 1
ATOM 876 O O . ARG A 1 115 ? -8.903 -7.518 -15.750 1.00 36.62 115 ARG A O 1
ATOM 883 N N . PRO A 1 116 ? -6.990 -6.395 -16.111 1.00 38.09 116 PRO A N 1
ATOM 884 C CA . PRO A 1 116 ? -5.650 -6.996 -16.195 1.00 38.09 116 PRO A CA 1
ATOM 885 C C . PRO A 1 116 ? -4.526 -5.996 -15.908 1.00 38.09 116 PRO A C 1
ATOM 887 O O . PRO A 1 116 ? -4.690 -4.788 -16.051 1.00 38.09 116 PRO A O 1
ATOM 890 N N . GLN A 1 117 ? -3.384 -6.520 -15.473 1.00 43.88 117 GLN A N 1
ATOM 891 C CA . GLN A 1 117 ? -2.179 -5.778 -15.112 1.00 43.88 117 GLN A CA 1
ATOM 892 C C . GLN A 1 117 ? -1.584 -5.079 -16.346 1.00 43.88 117 GLN A C 1
ATOM 894 O O . GLN A 1 117 ? -0.665 -5.578 -16.984 1.00 43.88 117 GLN A O 1
ATOM 899 N N . ALA A 1 118 ? -2.139 -3.926 -16.713 1.00 35.50 118 ALA A N 1
ATOM 900 C CA . ALA A 1 118 ? -1.535 -3.007 -17.663 1.00 35.50 118 ALA A CA 1
ATOM 901 C C . ALA A 1 118 ? -0.690 -2.001 -16.877 1.00 35.50 118 ALA A C 1
ATOM 903 O O . ALA A 1 118 ? -1.157 -1.439 -15.889 1.00 35.50 118 ALA A O 1
ATOM 904 N N . ARG A 1 119 ? 0.563 -1.819 -17.309 1.00 40.97 119 ARG A N 1
ATOM 905 C CA . ARG A 1 119 ? 1.540 -0.875 -16.749 1.00 40.97 119 ARG A CA 1
ATOM 906 C C . ARG A 1 119 ? 0.888 0.510 -16.649 1.00 40.97 119 ARG A C 1
ATOM 908 O O . ARG A 1 119 ? 0.659 1.094 -17.705 1.00 40.97 119 ARG A O 1
ATOM 915 N N . PRO A 1 120 ? 0.540 1.023 -15.456 1.00 39.62 120 PRO A N 1
ATOM 916 C CA . PRO A 1 120 ? -0.262 2.236 -15.370 1.00 39.62 120 PRO A CA 1
ATOM 917 C C . PRO A 1 120 ? 0.513 3.434 -15.901 1.00 39.62 120 PRO A C 1
ATOM 919 O O . PRO A 1 120 ? 1.676 3.617 -15.536 1.00 39.62 120 PRO A O 1
ATOM 922 N N . CYS A 1 121 ? -0.140 4.220 -16.760 1.00 37.12 121 CYS A N 1
ATOM 923 C CA . CYS A 1 121 ? 0.398 5.483 -17.229 1.00 37.12 121 CYS A CA 1
ATOM 924 C C . CYS A 1 121 ? 0.249 6.615 -16.230 1.00 37.12 121 CYS A C 1
ATOM 926 O O . CYS A 1 121 ? -0.770 6.718 -15.547 1.00 37.12 121 CYS A O 1
ATOM 928 N N . GLY A 1 122 ? 1.259 7.485 -16.226 1.00 36.44 122 GLY A N 1
ATOM 929 C CA . GLY A 1 122 ? 1.240 8.785 -15.567 1.00 36.44 122 GLY A CA 1
ATOM 930 C C . GLY A 1 122 ? 1.592 8.723 -14.088 1.00 36.44 122 GLY A C 1
ATOM 931 O O . GLY A 1 122 ? 0.716 8.684 -13.225 1.00 36.44 122 GLY A O 1
ATOM 932 N N . GLY A 1 123 ? 2.892 8.781 -13.795 1.00 35.78 123 GLY A N 1
ATOM 933 C CA . GLY A 1 123 ? 3.376 9.112 -12.463 1.00 35.78 123 GLY A CA 1
ATOM 934 C C . GLY A 1 123 ? 2.864 10.492 -12.059 1.00 35.78 123 GLY A C 1
ATOM 935 O O . GLY A 1 123 ? 3.236 11.506 -12.642 1.00 35.78 123 GLY A O 1
ATOM 936 N N . ARG A 1 124 ? 2.014 10.537 -11.037 1.00 34.34 124 ARG A N 1
ATOM 937 C CA . ARG A 1 124 ? 1.930 11.703 -10.166 1.00 34.34 124 ARG A CA 1
ATOM 938 C C . ARG A 1 124 ? 2.394 11.269 -8.791 1.00 34.34 124 ARG A C 1
ATOM 940 O O . ARG A 1 124 ? 1.798 10.393 -8.169 1.00 34.34 124 ARG A O 1
ATOM 947 N N . ILE A 1 125 ? 3.433 11.946 -8.319 1.00 38.06 125 ILE A N 1
ATOM 948 C CA . ILE A 1 125 ? 3.923 12.006 -6.936 1.00 38.06 125 ILE A CA 1
ATOM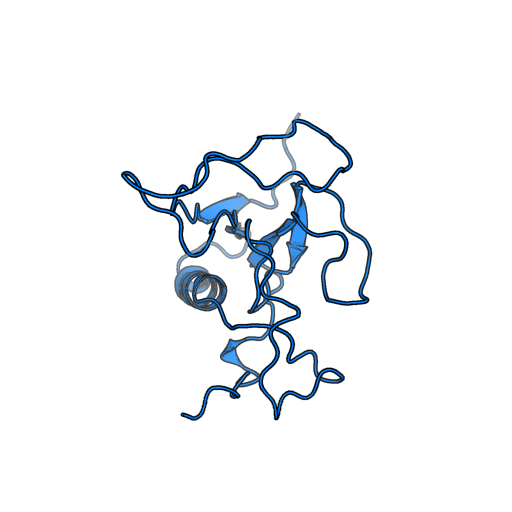 949 C C . ILE A 1 125 ? 2.866 12.640 -6.005 1.00 38.06 125 ILE A C 1
ATOM 951 O O . ILE A 1 125 ? 3.181 13.413 -5.115 1.00 38.06 125 ILE A O 1
ATOM 955 N N . ASN A 1 126 ? 1.582 12.323 -6.175 1.00 36.38 126 ASN A N 1
ATOM 956 C CA . ASN A 1 126 ? 0.527 12.815 -5.304 1.00 36.38 126 ASN A CA 1
ATOM 957 C C . ASN A 1 126 ? 0.158 11.700 -4.345 1.00 36.38 126 ASN A C 1
ATOM 959 O O . ASN A 1 126 ? -0.731 10.885 -4.586 1.00 36.38 126 ASN A O 1
ATOM 963 N N . ARG A 1 127 ? 0.889 11.677 -3.235 1.00 47.41 127 ARG A N 1
ATOM 964 C CA . ARG A 1 127 ? 0.494 10.955 -2.036 1.00 47.41 127 ARG A CA 1
ATOM 965 C C . ARG A 1 127 ? -0.638 11.756 -1.396 1.00 47.41 127 ARG A C 1
ATOM 967 O O . ARG A 1 127 ? -0.398 12.590 -0.530 1.00 47.41 127 ARG A O 1
ATOM 974 N N . CYS A 1 128 ? -1.859 11.588 -1.896 1.00 44.69 128 CYS A N 1
ATOM 975 C CA . CYS A 1 128 ? -3.010 12.258 -1.304 1.00 44.69 128 CYS A CA 1
ATOM 976 C C . CYS A 1 128 ? -3.315 11.595 0.042 1.00 44.69 128 CYS A C 1
ATOM 978 O O . CYS A 1 128 ? -3.600 10.397 0.114 1.00 44.69 128 CYS A O 1
ATOM 980 N N . ILE A 1 129 ? -3.204 12.388 1.105 1.00 56.00 129 ILE A N 1
ATOM 981 C CA . ILE A 1 129 ? -3.713 12.059 2.431 1.00 56.00 129 ILE A CA 1
ATOM 982 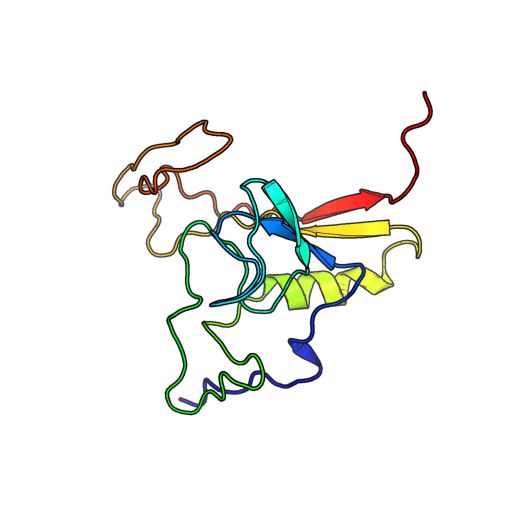C C . ILE A 1 129 ? -5.138 12.598 2.452 1.00 56.00 129 ILE A C 1
ATOM 984 O O . ILE A 1 129 ? -5.338 13.807 2.522 1.00 56.00 129 ILE A O 1
ATOM 988 N N . MET A 1 130 ? -6.120 11.711 2.327 1.00 51.66 130 MET A N 1
ATOM 989 C CA . MET A 1 130 ? -7.521 12.077 2.497 1.00 51.66 130 MET A CA 1
ATOM 990 C C . MET A 1 130 ? -7.889 11.827 3.957 1.00 51.66 130 MET A C 1
ATOM 992 O O . MET A 1 130 ? -7.592 10.763 4.507 1.00 51.66 130 MET A O 1
ATOM 996 N N . THR A 1 131 ? -8.522 12.796 4.607 1.00 49.62 131 THR A N 1
ATOM 997 C CA . THR A 1 131 ? -9.183 12.549 5.888 1.00 49.62 131 THR A CA 1
ATOM 998 C C . THR A 1 131 ? -10.475 11.787 5.617 1.00 49.62 131 THR A C 1
ATOM 1000 O O . THR A 1 131 ? -11.221 12.110 4.693 1.00 49.62 131 THR A O 1
ATOM 1003 N N . TRP A 1 132 ? -10.733 10.738 6.393 1.00 48.59 132 TRP A N 1
ATOM 1004 C CA . TRP A 1 132 ? -11.984 9.991 6.323 1.00 48.59 132 TRP A CA 1
ATOM 1005 C C . TRP A 1 132 ? -12.656 10.029 7.696 1.00 48.59 132 TRP A C 1
ATOM 1007 O O . TRP A 1 132 ? -12.039 9.656 8.695 1.00 48.59 132 TRP A O 1
ATOM 1017 N N . SER A 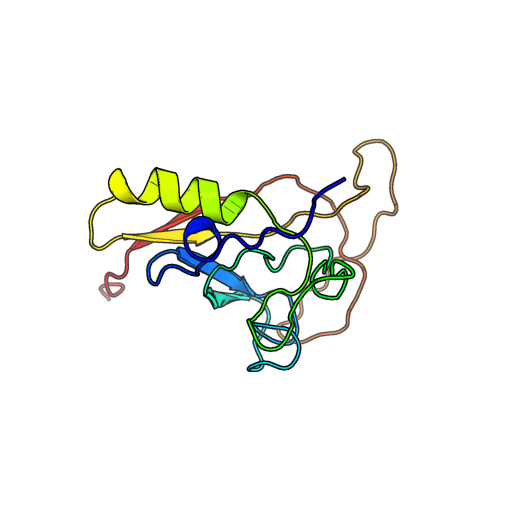1 133 ? -13.894 10.525 7.755 1.00 40.34 133 SER A N 1
ATOM 1018 C CA . SER A 1 133 ? -14.742 10.439 8.951 1.00 40.34 133 SER A CA 1
ATOM 1019 C C . SER A 1 133 ? -15.518 9.128 8.893 1.00 40.34 133 SER A C 1
ATOM 1021 O O . SER A 1 133 ? -16.091 8.801 7.855 1.00 40.34 133 SER A O 1
ATOM 1023 N N . ALA A 1 134 ? -15.547 8.390 10.002 1.00 43.72 134 ALA A N 1
ATOM 1024 C CA . ALA A 1 134 ? -16.344 7.172 10.142 1.00 43.72 134 ALA A CA 1
ATOM 1025 C C . ALA A 1 134 ? -17.825 7.457 10.472 1.00 43.72 134 ALA A C 1
ATOM 1027 O O . ALA A 1 134 ? -18.516 6.584 10.994 1.00 43.72 134 ALA A O 1
ATOM 1028 N N . GLU A 1 135 ? -18.318 8.674 10.230 1.00 38.28 135 GLU A N 1
ATOM 1029 C CA . GLU A 1 135 ? -19.733 8.990 10.423 1.00 38.28 135 GLU A CA 1
ATOM 1030 C C . GLU A 1 1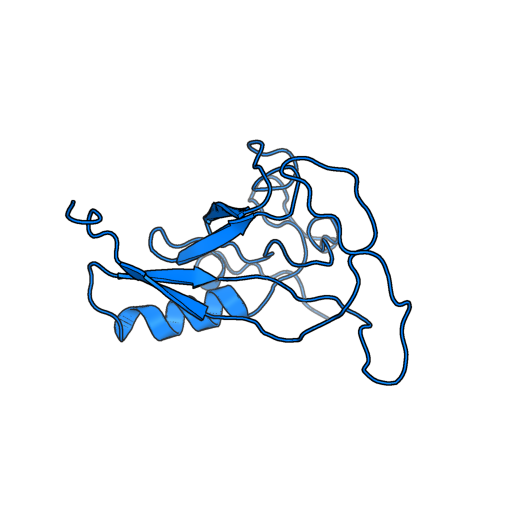35 ? -20.583 8.361 9.309 1.00 38.28 135 GLU A C 1
ATOM 1032 O O . GLU A 1 135 ? -20.209 8.430 8.133 1.00 38.28 135 GLU A O 1
ATOM 1037 N N . PRO A 1 136 ? -21.732 7.745 9.644 1.00 37.03 136 PRO A N 1
ATOM 1038 C CA . PRO A 1 136 ? -22.668 7.286 8.634 1.00 37.03 136 PRO A CA 1
ATOM 1039 C C . PRO A 1 136 ? -23.111 8.489 7.800 1.00 37.03 136 PRO A C 1
ATOM 1041 O O . PRO A 1 136 ? -23.482 9.531 8.343 1.00 37.03 136 PRO A O 1
ATOM 1044 N N . VAL A 1 137 ? -23.068 8.335 6.476 1.00 39.78 137 VAL A N 1
ATOM 1045 C CA . VAL A 1 137 ? -23.717 9.259 5.543 1.00 39.78 137 VAL A CA 1
ATOM 1046 C C . VAL A 1 137 ? -25.174 9.367 5.994 1.00 39.78 137 VAL A C 1
ATOM 1048 O O . VAL A 1 137 ? -25.917 8.390 5.904 1.00 39.78 137 VAL A O 1
ATOM 1051 N N . ARG A 1 138 ? -25.558 10.510 6.575 1.00 35.72 138 ARG A N 1
ATOM 1052 C CA . ARG A 1 138 ? -26.968 10.778 6.870 1.00 35.72 138 ARG A CA 1
ATOM 1053 C C . ARG A 1 138 ? -27.727 10.811 5.533 1.00 35.72 138 ARG A C 1
ATOM 1055 O O . ARG A 1 138 ? -27.165 11.359 4.583 1.00 35.72 138 ARG A O 1
ATOM 1062 N N . PRO A 1 139 ? -28.911 10.176 5.460 1.00 48.38 139 PRO A N 1
ATOM 1063 C CA . PRO A 1 139 ? -29.703 10.087 4.235 1.00 48.38 139 PRO A CA 1
ATOM 1064 C C . PRO A 1 139 ? -30.093 11.461 3.688 1.00 48.38 139 PRO A C 1
ATOM 1066 O O . PRO A 1 139 ? -30.227 12.406 4.502 1.00 48.38 139 PRO A O 1
#

Foldseek 3Di:
DCQPDPPVPQFDWDPQEWEFADDQALAVVHHGDWGGDTGIDGQQDRELDRQFQVADPPADVVVVRTGHGDCPSNVQVVCVVVDDPQKGKYWYHHADPPDDPVDDDQWDDDPDRHDDDTSHGDDDPDRDTDIDGPDPPDD

Radius of gyration: 15.91 Å; chains: 1; bounding box: 54×31×39 Å

Sequence (139 aa):
MKGCRCRRPYDRPDPRIKQLARRSTVTPGGVACKYNDIIPADHCLHDVQDMSNLNHPEADLNKGQYGCVGHALHVAKKLLPFMPANAGILLVPCGRGDSGFTAGAEGRLTKRRERPQARPCGGRINRCIMTWSAEPVRP

Secondary structure (DSSP, 8-state):
-------TTTSS--TTEEEE--SSBSSTTS-B--TT-EEE--SS---SS--TT---TT--GGGT--SPPPTHHHHHHHHGGGS-TTEEEEEE----TT--SSSS--------SS-------------EEEEEE------